Protein AF-A0A937DBJ3-F1 (afdb_monomer_lite)

pLDDT: mean 72.52, std 15.34, range [47.31, 92.62]

Secondary structure (DSSP, 8-state):
--------TT-----HHHHHTTS-----S--B-SSHHHHHHHH--TTEEEETTEEEE-

Structure (mmCIF, N/CA/C/O backbone):
data_AF-A0A937DBJ3-F1
#
_entry.id   AF-A0A937DBJ3-F1
#
loop_
_atom_site.group_PDB
_atom_site.id
_atom_site.type_symbol
_atom_site.label_atom_id
_atom_site.label_alt_id
_atom_site.label_comp_id
_atom_site.label_asym_id
_atom_site.label_entity_id
_atom_site.label_seq_id
_atom_site.pdbx_PDB_ins_code
_atom_site.Cartn_x
_atom_site.Cartn_y
_atom_site.Cartn_z
_atom_site.occupancy
_atom_site.B_iso_or_equiv
_atom_site.auth_seq_id
_atom_site.auth_comp_id
_atom_site.auth_asym_id
_atom_site.auth_atom_id
_atom_site.pdbx_PDB_model_num
ATOM 1 N N . MET A 1 1 ? -24.137 -21.418 16.798 1.00 48.97 1 MET A N 1
ATOM 2 C CA . MET A 1 1 ? -24.217 -20.073 16.184 1.00 48.97 1 MET A CA 1
ATOM 3 C C . MET A 1 1 ? -23.567 -19.079 17.132 1.00 48.97 1 MET A C 1
ATOM 5 O O . MET A 1 1 ? -24.028 -18.961 18.261 1.00 48.97 1 MET A O 1
ATOM 9 N N . LEU A 1 2 ? -22.463 -18.454 16.713 1.00 48.75 2 LEU A N 1
ATOM 10 C CA . LEU A 1 2 ? -21.675 -17.482 17.483 1.00 48.75 2 LEU A CA 1
ATOM 11 C C . LEU A 1 2 ? -22.507 -16.213 17.751 1.00 48.75 2 LEU A C 1
ATOM 13 O O . LEU A 1 2 ? -22.416 -15.241 17.015 1.00 48.75 2 LEU A O 1
ATOM 17 N N . LYS A 1 3 ? -23.363 -16.234 18.779 1.00 50.34 3 LYS A N 1
ATOM 18 C CA . LYS A 1 3 ? -24.214 -15.094 19.175 1.00 50.34 3 LYS A CA 1
ATOM 19 C C . LYS A 1 3 ? -23.485 -14.032 20.011 1.00 50.34 3 LYS A C 1
ATOM 21 O O . LYS A 1 3 ? -24.092 -13.034 20.371 1.00 50.34 3 LYS A O 1
ATOM 26 N N . ASN A 1 4 ? -22.189 -14.213 20.263 1.00 49.56 4 ASN A N 1
ATOM 27 C CA . ASN A 1 4 ? -21.385 -13.328 21.109 1.00 49.56 4 ASN A CA 1
ATOM 28 C C . ASN A 1 4 ? -20.272 -12.651 20.298 1.00 49.56 4 ASN A C 1
ATOM 30 O O . ASN A 1 4 ? -19.113 -12.638 20.708 1.00 49.56 4 ASN A O 1
ATOM 34 N N . ILE A 1 5 ? -20.606 -12.132 19.114 1.00 58.41 5 ILE A N 1
ATOM 35 C CA . ILE A 1 5 ? -19.684 -11.290 18.348 1.00 58.41 5 ILE A CA 1
ATOM 36 C C . ILE A 1 5 ? -19.621 -9.940 19.067 1.00 58.41 5 ILE A C 1
ATOM 38 O O 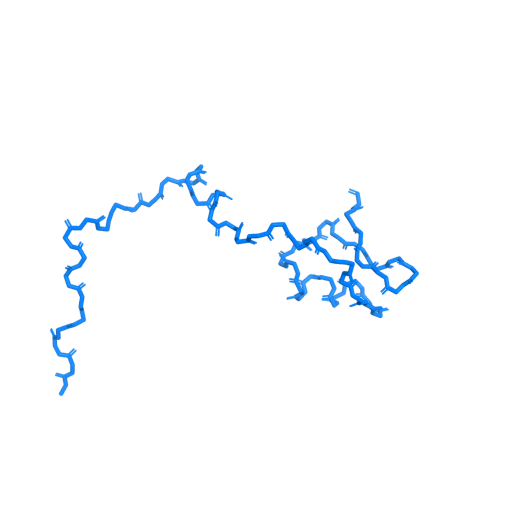. ILE A 1 5 ? -20.470 -9.085 18.864 1.00 58.41 5 ILE A O 1
ATOM 42 N N . LEU A 1 6 ? -18.649 -9.829 19.976 1.00 54.59 6 LEU A N 1
ATOM 43 C CA . LEU A 1 6 ? -18.020 -8.597 20.450 1.00 54.59 6 LEU A CA 1
ATOM 44 C C . LEU A 1 6 ? -18.979 -7.402 20.645 1.00 54.59 6 LEU A C 1
ATOM 46 O O . LEU A 1 6 ? -19.118 -6.543 19.778 1.00 54.59 6 LEU A O 1
ATOM 50 N N . ASN A 1 7 ? -19.571 -7.293 21.838 1.00 53.56 7 ASN A N 1
ATOM 51 C CA . ASN A 1 7 ? -20.046 -5.997 22.326 1.00 53.56 7 ASN A C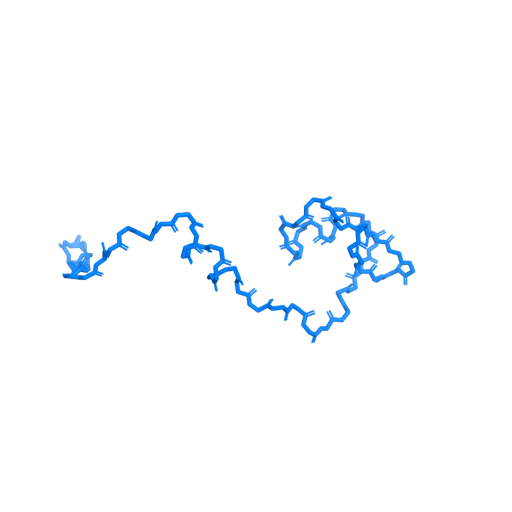A 1
ATOM 52 C C . ASN A 1 7 ? -18.809 -5.128 22.593 1.00 53.56 7 ASN A C 1
ATOM 54 O O . ASN A 1 7 ? -18.226 -5.160 23.677 1.00 53.56 7 ASN A O 1
ATOM 58 N N . LEU A 1 8 ? -18.355 -4.411 21.565 1.00 58.25 8 LEU A N 1
ATOM 59 C CA . LEU A 1 8 ? -17.321 -3.392 21.685 1.00 58.25 8 LEU A CA 1
ATOM 60 C C . LEU A 1 8 ? -17.932 -2.206 22.436 1.00 58.25 8 LEU A C 1
ATOM 62 O O . LEU A 1 8 ? -18.417 -1.261 21.820 1.00 58.25 8 LEU A O 1
ATOM 66 N N . ASN A 1 9 ? -17.918 -2.280 23.769 1.00 53.03 9 ASN A N 1
ATOM 67 C CA . ASN A 1 9 ? -18.456 -1.253 24.669 1.00 53.03 9 ASN A CA 1
ATOM 68 C C . ASN A 1 9 ? -17.831 0.145 24.470 1.00 53.03 9 ASN A C 1
ATOM 70 O O . ASN A 1 9 ? -18.350 1.111 25.010 1.00 53.03 9 ASN A O 1
ATOM 74 N N . ASP A 1 10 ? -16.793 0.263 23.637 1.00 55.28 10 ASP A N 1
ATOM 75 C CA . ASP A 1 10 ? -16.090 1.507 23.323 1.00 55.28 10 ASP A CA 1
ATOM 76 C C . ASP A 1 10 ? -15.709 1.626 21.834 1.00 55.28 10 ASP A C 1
ATOM 78 O O . ASP A 1 10 ? -14.752 2.321 21.486 1.00 55.28 10 ASP A O 1
ATOM 82 N N . ALA A 1 11 ? -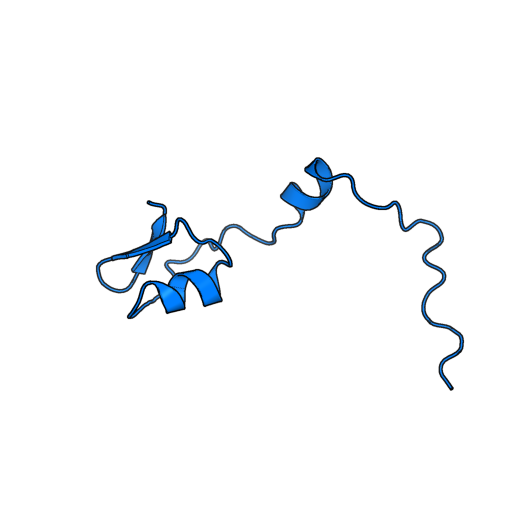16.432 0.964 20.916 1.00 60.22 11 ALA A N 1
ATOM 83 C CA . ALA A 1 11 ? -16.248 1.196 19.478 1.00 60.22 11 ALA A CA 1
ATOM 84 C C . ALA A 1 11 ? -16.772 2.587 19.088 1.00 60.22 11 ALA A C 1
ATOM 86 O O . ALA A 1 11 ? -17.839 2.741 18.493 1.00 60.22 11 ALA A O 1
ATOM 87 N N . LYS A 1 12 ? -16.007 3.632 19.411 1.00 66.94 12 LYS A N 1
ATOM 88 C CA . LYS A 1 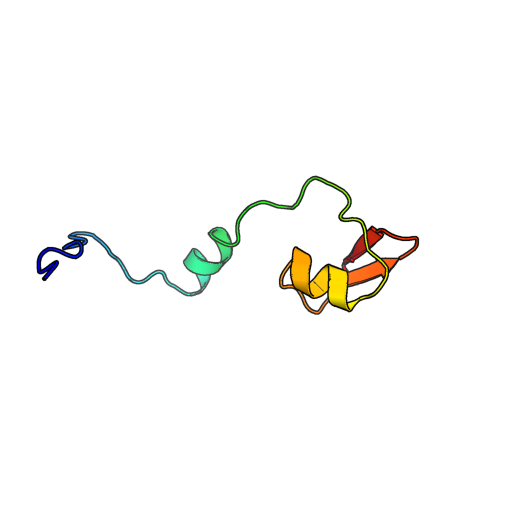12 ? -16.189 4.938 18.789 1.00 66.94 12 LYS A CA 1
ATOM 89 C C . LYS A 1 12 ? -15.901 4.788 17.303 1.00 66.94 12 LYS A C 1
ATOM 91 O O . LYS A 1 12 ? -14.810 4.381 16.908 1.00 66.94 12 LYS A O 1
ATOM 96 N N . SER A 1 13 ? -16.891 5.131 16.482 1.00 68.38 13 SER A N 1
ATOM 97 C CA . SER A 1 13 ? -16.667 5.313 15.055 1.00 68.38 13 SER A CA 1
ATOM 98 C C . SER A 1 13 ? -15.604 6.389 14.896 1.00 68.38 13 SER A C 1
ATOM 100 O O . SER A 1 13 ? -15.819 7.542 15.265 1.00 68.38 13 SER A O 1
ATOM 102 N N . LEU A 1 14 ? -14.450 5.988 14.382 1.00 67.44 14 LEU A N 1
ATOM 103 C CA . LEU A 1 14 ? -13.329 6.887 14.172 1.00 67.44 14 LEU A CA 1
ATOM 104 C C . LEU A 1 14 ? -13.743 7.982 13.196 1.00 67.44 14 LEU A C 1
ATOM 106 O O . LEU A 1 14 ? -14.386 7.724 12.172 1.00 67.44 14 LEU A O 1
ATOM 110 N N . THR A 1 15 ? -13.363 9.212 13.506 1.00 71.31 15 THR A N 1
ATOM 111 C CA . THR A 1 15 ? -13.485 10.309 12.553 1.00 71.31 15 THR A CA 1
ATOM 112 C C . THR A 1 15 ? -12.555 10.058 11.364 1.00 71.31 15 THR A C 1
ATOM 114 O O . THR A 1 15 ? -11.553 9.350 11.472 1.00 71.31 15 THR A O 1
ATOM 117 N N . LYS A 1 16 ? -12.839 10.670 10.207 1.00 68.19 16 LYS A N 1
ATOM 118 C CA . LYS A 1 16 ? -11.977 10.538 9.013 1.00 68.19 16 LYS A CA 1
ATOM 119 C C . LYS A 1 16 ? -10.513 10.904 9.292 1.00 68.19 16 LYS A C 1
ATOM 121 O O . LYS A 1 16 ? -9.619 10.354 8.663 1.00 68.19 16 LYS A O 1
ATOM 126 N N . ASN A 1 17 ? -10.270 11.826 10.225 1.00 65.75 17 ASN A N 1
ATOM 127 C CA . ASN A 1 17 ? -8.922 12.225 10.623 1.00 65.75 17 ASN A CA 1
ATOM 128 C C . ASN A 1 17 ? -8.240 11.171 11.497 1.00 65.75 17 ASN A C 1
ATOM 130 O O . ASN A 1 17 ? -7.055 10.923 11.313 1.00 65.75 17 ASN A O 1
ATOM 134 N N . GLU A 1 18 ? -8.977 10.516 12.394 1.00 64.56 18 GLU A N 1
ATOM 135 C CA . GLU A 1 18 ? -8.442 9.406 13.185 1.00 64.56 18 GLU A CA 1
ATOM 136 C C . GLU A 1 18 ? -8.223 8.167 12.320 1.00 64.56 18 GLU A C 1
ATOM 138 O O . GLU A 1 18 ? -7.244 7.473 12.515 1.00 64.56 18 GLU A O 1
ATOM 143 N N . GLN A 1 19 ? -9.045 7.917 11.297 1.00 64.50 19 GLN A N 1
ATOM 144 C CA . GLN A 1 19 ? -8.790 6.826 10.348 1.00 64.50 19 GLN A CA 1
ATOM 145 C C . GLN A 1 19 ? -7.475 7.012 9.576 1.00 64.50 19 GLN A C 1
ATOM 147 O O . GLN A 1 19 ? -6.794 6.027 9.293 1.00 64.50 19 GLN A O 1
ATOM 152 N N . LYS A 1 20 ? -7.068 8.255 9.272 1.00 62.25 20 LYS A N 1
ATOM 153 C CA . LYS A 1 20 ? -5.789 8.531 8.591 1.00 62.25 20 LYS A CA 1
ATOM 154 C C . LYS A 1 20 ? -4.580 8.020 9.379 1.00 62.25 20 LYS A C 1
ATOM 156 O O . LYS A 1 20 ? -3.652 7.520 8.761 1.00 62.25 20 LYS A O 1
ATOM 161 N N . SER A 1 21 ? -4.597 8.073 10.713 1.00 60.72 21 SER A N 1
ATOM 162 C CA . SER A 1 21 ? -3.469 7.610 11.539 1.00 60.72 21 SER A CA 1
ATOM 163 C C . SER A 1 21 ? -3.401 6.089 11.724 1.00 60.72 21 SER A C 1
ATOM 165 O O . SER A 1 21 ? -2.418 5.592 12.265 1.00 60.72 21 SER A O 1
ATOM 167 N N . ILE A 1 22 ? -4.414 5.345 11.264 1.00 62.81 22 ILE A N 1
ATOM 168 C CA . ILE A 1 22 ? -4.490 3.872 11.349 1.00 62.81 22 ILE A CA 1
ATOM 169 C C . ILE A 1 22 ? -4.098 3.224 10.016 1.00 62.81 22 ILE A C 1
ATOM 171 O O . ILE A 1 22 ? -4.089 2.000 9.901 1.00 62.81 22 ILE A O 1
ATOM 175 N N . HIS A 1 23 ? -3.743 4.022 9.002 1.00 59.44 23 HIS A N 1
ATOM 176 C CA . HIS A 1 23 ? -3.075 3.504 7.812 1.00 59.44 23 HIS A CA 1
ATOM 177 C C . HIS A 1 23 ? -1.703 3.004 8.277 1.00 59.44 23 HIS A C 1
ATOM 179 O O . HIS A 1 23 ? -0.804 3.782 8.593 1.00 59.44 23 HIS A O 1
ATOM 185 N N . GLY A 1 24 ? -1.634 1.691 8.499 1.00 47.31 24 GLY A N 1
ATOM 186 C CA . GLY A 1 24 ? -0.533 1.027 9.177 1.00 47.31 24 GLY A CA 1
ATOM 187 C C . GLY A 1 24 ? 0.800 1.317 8.506 1.00 47.31 24 GLY A C 1
ATOM 188 O O . GLY A 1 24 ? 0.881 1.251 7.290 1.00 47.31 24 GLY A O 1
ATOM 189 N N . GLY A 1 25 ? 1.800 1.602 9.348 1.00 51.62 25 GLY A N 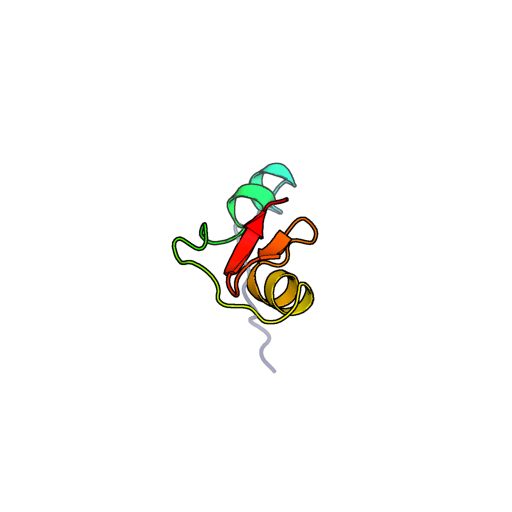1
ATOM 190 C CA . GLY A 1 25 ? 3.239 1.625 9.077 1.00 51.62 25 GLY A CA 1
ATOM 191 C C . GLY A 1 25 ? 3.672 2.308 7.782 1.00 51.62 25 GLY A C 1
ATOM 192 O O . GLY A 1 25 ? 3.436 1.789 6.697 1.00 51.62 25 GLY A O 1
ATOM 193 N N . SER A 1 26 ? 4.463 3.384 7.877 1.00 55.59 26 SER A N 1
ATOM 194 C CA . SER A 1 26 ? 5.326 3.709 6.740 1.00 55.59 26 SER A CA 1
ATOM 195 C C . SER A 1 26 ? 6.108 2.437 6.401 1.00 55.59 26 SER A C 1
ATOM 197 O O . SER A 1 26 ? 6.757 1.851 7.274 1.00 55.59 26 SER A O 1
ATOM 199 N N . GLN A 1 27 ? 5.963 1.932 5.173 1.00 56.59 27 GLN A N 1
ATOM 200 C CA . GLN A 1 27 ? 6.786 0.834 4.681 1.00 56.59 27 GLN A CA 1
ATOM 201 C C . GLN A 1 27 ? 8.220 1.370 4.635 1.00 56.59 27 GLN A C 1
ATOM 203 O O . GLN A 1 27 ? 8.684 1.931 3.649 1.00 56.59 27 GLN A O 1
ATOM 208 N N . SER A 1 28 ? 8.902 1.267 5.776 1.00 49.28 28 SER A N 1
ATOM 209 C CA . SER A 1 28 ? 10.318 1.553 5.958 1.00 49.28 28 SER A CA 1
ATOM 210 C C . SER A 1 28 ? 11.081 0.376 5.356 1.00 49.28 28 SER A C 1
ATOM 212 O O . SER A 1 28 ? 11.584 -0.507 6.044 1.00 49.28 28 SER A O 1
ATOM 214 N N . GLY A 1 29 ? 11.014 0.288 4.033 1.00 59.31 29 GLY A N 1
ATOM 215 C CA . GLY A 1 29 ? 11.561 -0.784 3.224 1.00 59.31 29 GLY A CA 1
ATOM 216 C C . GLY A 1 29 ? 11.183 -0.530 1.776 1.00 59.31 29 GLY A C 1
ATOM 217 O O . GLY A 1 29 ? 10.011 -0.356 1.457 1.00 59.31 29 GLY A O 1
ATOM 218 N N . THR A 1 30 ? 12.176 -0.470 0.895 1.00 66.56 30 THR A N 1
ATOM 219 C CA . THR A 1 30 ? 11.964 -0.313 -0.543 1.00 66.56 30 THR A CA 1
ATOM 220 C C . THR A 1 30 ? 11.171 -1.502 -1.071 1.00 66.56 30 THR A C 1
ATOM 222 O O . THR A 1 30 ? 11.680 -2.616 -1.205 1.00 66.56 30 THR A O 1
ATOM 225 N N . ILE A 1 31 ? 9.892 -1.271 -1.354 1.00 83.31 31 ILE A N 1
ATOM 226 C CA . ILE A 1 31 ? 9.001 -2.279 -1.924 1.00 83.31 31 ILE A CA 1
ATOM 227 C C . ILE A 1 31 ? 9.497 -2.564 -3.332 1.00 83.31 31 ILE A C 1
ATOM 229 O O . ILE A 1 31 ? 9.551 -1.664 -4.171 1.00 83.31 31 ILE A O 1
ATOM 233 N N . SER A 1 32 ? 9.860 -3.814 -3.594 1.00 86.62 32 SER A N 1
ATOM 234 C CA . SER A 1 32 ? 10.244 -4.222 -4.940 1.00 86.62 32 SER A CA 1
ATOM 235 C C . SER A 1 32 ? 9.018 -4.296 -5.852 1.00 86.62 32 SER A C 1
ATOM 237 O O . SER A 1 32 ? 7.968 -4.787 -5.444 1.00 86.62 32 SER A O 1
ATOM 239 N N . CYS A 1 33 ? 9.151 -3.855 -7.100 1.00 90.56 33 CYS A N 1
ATOM 240 C CA . CYS A 1 33 ? 8.067 -3.847 -8.081 1.00 90.56 33 CYS A CA 1
ATOM 241 C C . CYS A 1 33 ? 8.560 -4.187 -9.488 1.00 90.56 33 CYS A C 1
ATOM 243 O O . CYS A 1 33 ? 9.740 -4.060 -9.806 1.00 90.56 33 CYS A O 1
ATOM 245 N N . ARG A 1 34 ? 7.640 -4.601 -10.361 1.00 92.62 34 ARG A N 1
ATOM 246 C CA . ARG A 1 34 ? 7.853 -4.693 -11.816 1.00 92.62 34 ARG A CA 1
ATOM 247 C C . ARG A 1 34 ? 6.958 -3.721 -12.568 1.00 92.62 34 ARG A C 1
ATOM 249 O O . ARG A 1 34 ? 7.311 -3.252 -13.644 1.00 92.62 34 ARG A O 1
ATOM 256 N N . THR A 1 35 ? 5.790 -3.432 -12.008 1.00 91.44 35 THR A N 1
ATOM 257 C CA . THR A 1 35 ? 4.780 -2.555 -12.587 1.00 91.44 35 THR A CA 1
ATOM 258 C C . THR A 1 35 ? 4.215 -1.612 -11.531 1.00 91.44 35 THR A C 1
ATOM 260 O O . THR A 1 35 ? 4.263 -1.890 -10.334 1.00 91.44 35 THR A O 1
ATOM 263 N N . ARG A 1 36 ? 3.604 -0.504 -11.969 1.00 88.00 36 ARG A N 1
ATOM 264 C CA . ARG A 1 36 ? 2.866 0.416 -11.084 1.00 88.00 36 ARG A CA 1
ATOM 265 C C . ARG A 1 36 ? 1.777 -0.294 -10.273 1.00 88.00 36 ARG A C 1
ATOM 267 O O . ARG A 1 36 ? 1.506 0.083 -9.138 1.00 88.00 36 ARG A O 1
ATOM 274 N N . ARG A 1 37 ? 1.160 -1.330 -10.850 1.00 88.81 37 ARG A N 1
ATOM 275 C CA . ARG A 1 37 ? 0.122 -2.113 -10.176 1.00 88.81 37 ARG A CA 1
ATOM 276 C C . ARG A 1 37 ? 0.667 -2.827 -8.941 1.00 88.81 37 ARG A C 1
ATOM 278 O O . ARG A 1 37 ? -0.055 -2.915 -7.958 1.00 88.81 37 ARG A O 1
ATOM 285 N N . ASP A 1 38 ? 1.918 -3.282 -8.977 1.00 88.38 38 ASP A N 1
ATOM 286 C CA . ASP A 1 38 ? 2.551 -3.937 -7.827 1.00 88.38 38 ASP A CA 1
ATOM 287 C C . ASP A 1 38 ? 2.677 -2.961 -6.653 1.00 88.38 38 ASP A C 1
ATOM 289 O O . ASP A 1 38 ? 2.418 -3.333 -5.513 1.00 88.38 38 ASP A O 1
ATOM 293 N N . CYS A 1 39 ? 2.979 -1.693 -6.947 1.00 87.69 39 CYS A N 1
ATOM 294 C CA . CYS A 1 39 ? 3.020 -0.635 -5.942 1.00 87.69 39 CYS A CA 1
ATOM 295 C C . CYS A 1 39 ? 1.644 -0.376 -5.347 1.00 87.69 39 CYS A C 1
ATOM 297 O O . CYS A 1 39 ? 1.506 -0.435 -4.136 1.00 87.69 39 CYS A O 1
ATOM 299 N N . PHE A 1 40 ? 0.613 -0.224 -6.180 1.00 87.00 40 PHE A N 1
ATOM 300 C CA . PHE A 1 40 ? -0.756 -0.060 -5.689 1.00 87.00 40 PHE A CA 1
ATOM 301 C C . PHE A 1 40 ? -1.222 -1.238 -4.817 1.00 87.00 40 PHE A C 1
ATOM 303 O O . PHE A 1 40 ? -1.875 -1.036 -3.802 1.00 87.00 40 PHE A O 1
ATOM 310 N N . VAL A 1 41 ? -0.880 -2.477 -5.182 1.00 87.12 41 VAL A N 1
ATOM 311 C CA . VAL A 1 41 ? -1.226 -3.664 -4.381 1.00 87.12 41 VAL A CA 1
ATOM 312 C C . VAL A 1 41 ? -0.480 -3.680 -3.041 1.00 87.12 41 VAL A C 1
ATOM 314 O O . VAL A 1 41 ? -1.044 -4.128 -2.046 1.00 87.12 41 VAL A O 1
ATOM 317 N N . ALA A 1 42 ? 0.767 -3.206 -3.004 1.00 84.56 42 ALA A N 1
ATOM 318 C CA . ALA A 1 42 ? 1.603 -3.216 -1.806 1.00 84.56 42 ALA A CA 1
ATOM 319 C C . ALA A 1 42 ? 1.342 -2.042 -0.847 1.00 84.56 42 ALA A C 1
ATOM 321 O O . ALA A 1 42 ? 1.431 -2.235 0.367 1.00 84.56 42 ALA A O 1
ATOM 322 N N . THR A 1 43 ? 1.048 -0.851 -1.376 1.00 82.38 43 THR A N 1
ATOM 323 C CA . THR A 1 43 ? 0.850 0.384 -0.597 1.00 82.38 43 THR A CA 1
ATOM 324 C C . THR A 1 43 ? -0.618 0.762 -0.440 1.00 82.38 43 THR A C 1
ATOM 326 O O . THR A 1 43 ? -0.971 1.428 0.524 1.00 82.38 43 THR A O 1
ATOM 329 N N . GLY A 1 44 ? -1.486 0.353 -1.371 1.00 82.00 44 GLY A N 1
ATOM 330 C CA . GLY A 1 44 ? -2.860 0.856 -1.480 1.00 82.00 44 GLY A CA 1
ATOM 331 C C . GLY A 1 44 ? -2.959 2.253 -2.103 1.00 82.00 44 GLY A C 1
ATOM 332 O O . GLY A 1 44 ? -4.060 2.778 -2.253 1.00 82.00 44 GLY A O 1
ATOM 333 N N . GLU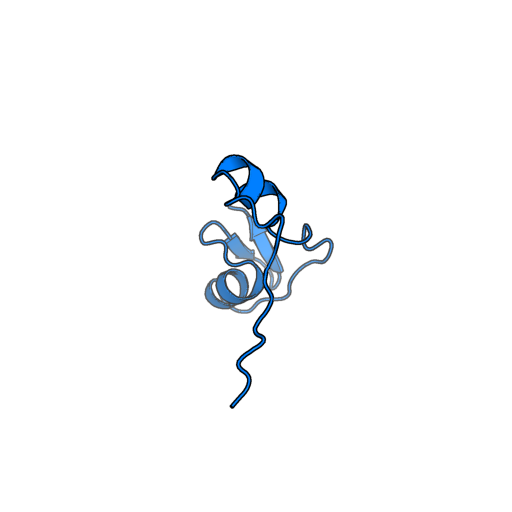 A 1 45 ? -1.826 2.836 -2.494 1.00 83.25 45 GLU A N 1
ATOM 334 C CA . GLU A 1 45 ? -1.712 4.231 -2.904 1.00 83.25 45 GLU A CA 1
ATOM 335 C C . GLU A 1 45 ? -1.601 4.348 -4.432 1.00 83.25 45 GLU A C 1
ATOM 337 O O . GLU A 1 45 ? -0.800 3.670 -5.086 1.00 83.25 45 GLU A O 1
ATOM 342 N N . PHE A 1 46 ? -2.437 5.197 -5.035 1.00 83.94 46 PHE A N 1
ATOM 343 C CA . PHE A 1 46 ? -2.483 5.375 -6.494 1.00 83.94 46 PHE A CA 1
ATOM 344 C C . PHE A 1 46 ? -1.391 6.307 -7.022 1.00 83.94 46 PHE A C 1
ATOM 346 O O . PHE A 1 46 ? -1.041 6.241 -8.201 1.00 83.94 46 PHE A O 1
ATOM 353 N N . ASP A 1 47 ? -0.865 7.175 -6.173 1.00 87.50 47 ASP A N 1
ATOM 354 C CA . ASP A 1 47 ? 0.191 8.155 -6.425 1.00 87.50 47 ASP A CA 1
ATOM 355 C C . ASP A 1 47 ? 1.602 7.553 -6.345 1.00 87.50 47 ASP A C 1
ATOM 357 O O . ASP A 1 47 ? 2.586 8.277 -6.376 1.00 87.50 47 ASP A O 1
ATOM 361 N N . TRP A 1 48 ? 1.729 6.227 -6.316 1.00 89.06 48 TRP A N 1
ATOM 362 C CA . TRP A 1 48 ? 3.023 5.550 -6.358 1.00 89.06 48 TRP A CA 1
ATOM 363 C C . TRP A 1 48 ? 3.324 4.997 -7.753 1.00 89.06 48 TRP A C 1
ATOM 365 O O . TRP A 1 48 ? 2.433 4.560 -8.491 1.00 89.06 48 TRP A O 1
ATOM 375 N N . ALA A 1 49 ? 4.604 4.990 -8.118 1.00 90.19 49 ALA A N 1
ATOM 376 C CA . ALA A 1 49 ? 5.122 4.464 -9.373 1.00 90.19 49 ALA A CA 1
ATOM 377 C C . ALA A 1 49 ? 6.233 3.442 -9.136 1.00 90.19 49 ALA A C 1
ATOM 379 O O . ALA A 1 49 ? 6.948 3.493 -8.141 1.00 90.19 49 ALA A O 1
ATOM 380 N N . CYS A 1 50 ? 6.395 2.526 -10.091 1.00 90.44 50 CYS A N 1
ATOM 381 C CA . CYS A 1 50 ? 7.521 1.607 -10.091 1.00 90.44 50 CYS A CA 1
ATOM 382 C C . CYS A 1 50 ? 8.697 2.226 -10.852 1.00 90.44 50 CYS A C 1
ATOM 384 O O . CYS A 1 50 ? 8.622 2.377 -12.072 1.00 90.44 50 CYS A O 1
ATOM 386 N N . ASN A 1 51 ? 9.771 2.571 -10.144 1.00 89.44 51 ASN A N 1
ATOM 387 C CA . ASN A 1 51 ? 10.995 3.131 -10.705 1.00 89.44 51 ASN A CA 1
ATOM 388 C C . ASN A 1 51 ? 12.197 2.257 -10.334 1.00 89.44 51 ASN A C 1
ATOM 390 O O . ASN A 1 51 ? 12.428 1.986 -9.162 1.00 89.44 51 ASN A O 1
ATOM 394 N N . GLN A 1 52 ? 12.960 1.799 -11.331 1.00 89.19 52 GLN A N 1
ATOM 395 C CA . GLN A 1 52 ? 14.137 0.931 -11.139 1.00 89.19 52 GLN A CA 1
ATOM 396 C C . GLN A 1 52 ? 13.877 -0.305 -10.253 1.00 89.19 52 GLN A C 1
ATOM 398 O O . GLN A 1 52 ? 14.743 -0.762 -9.512 1.00 89.19 52 GLN A O 1
ATOM 403 N N . GLY A 1 53 ? 12.666 -0.858 -10.336 1.00 89.62 53 GLY A N 1
ATOM 404 C CA . GLY A 1 53 ? 12.266 -2.013 -9.541 1.00 89.62 53 GLY A CA 1
ATOM 405 C C . GLY A 1 53 ? 11.877 -1.686 -8.100 1.00 89.62 53 GLY A C 1
ATOM 406 O O . GLY A 1 53 ? 11.735 -2.610 -7.306 1.00 89.62 53 GLY A O 1
ATOM 407 N N . GLN A 1 54 ? 11.690 -0.409 -7.759 1.00 90.62 54 GLN A N 1
ATOM 408 C CA . GLN A 1 54 ? 11.247 0.050 -6.445 1.00 90.62 54 GLN A CA 1
ATOM 409 C C . GLN A 1 54 ? 10.017 0.949 -6.546 1.00 90.62 54 GLN A C 1
ATOM 411 O O . GLN A 1 54 ? 9.897 1.764 -7.461 1.00 90.62 54 GLN A O 1
ATOM 416 N N . CYS A 1 55 ? 9.096 0.811 -5.599 1.00 89.69 55 CYS A N 1
ATOM 417 C CA . CYS A 1 55 ? 7.961 1.713 -5.500 1.00 89.69 55 CYS A CA 1
ATOM 418 C C . CYS A 1 55 ? 8.392 3.042 -4.887 1.00 89.69 55 CYS A C 1
ATOM 420 O O . CYS A 1 55 ? 8.926 3.070 -3.779 1.00 89.69 55 CYS A O 1
ATOM 422 N N . ILE A 1 56 ? 8.130 4.128 -5.607 1.00 87.56 56 ILE A N 1
ATOM 423 C CA . ILE A 1 56 ? 8.383 5.498 -5.167 1.00 87.56 56 ILE A CA 1
ATOM 424 C C . ILE A 1 56 ? 7.085 6.313 -5.229 1.00 87.56 56 ILE A C 1
ATOM 426 O O . ILE A 1 56 ? 6.284 6.085 -6.141 1.00 87.56 56 ILE A O 1
ATOM 430 N N . PRO A 1 57 ? 6.861 7.252 -4.299 1.00 86.25 57 PRO A N 1
ATOM 431 C CA . PRO A 1 57 ? 5.805 8.249 -4.447 1.00 86.25 57 PRO A CA 1
ATOM 432 C C . PRO A 1 57 ? 6.125 9.185 -5.627 1.00 86.25 57 PRO A C 1
ATOM 434 O O . PRO A 1 57 ? 7.297 9.495 -5.867 1.00 86.25 57 PRO A O 1
ATOM 437 N N . LEU A 1 58 ? 5.096 9.583 -6.379 1.00 79.19 58 LEU A N 1
ATOM 438 C CA . LEU A 1 58 ? 5.164 10.576 -7.460 1.00 79.19 58 LEU A CA 1
ATOM 439 C C . LEU A 1 58 ? 5.083 12.013 -6.937 1.00 79.19 58 LEU A C 1
ATOM 441 O O . LEU A 1 58 ? 4.401 12.246 -5.916 1.00 79.19 58 LEU A O 1
#

Foldseek 3Di:
DCPCPDPPVPPDPDDPVRVVVVLDDDPPDFQFDDFLVSLCVVRVDNQWTQDPRTIDGD

Sequence (58 aa):
MLKNILNLNDAKSLTKNEQKSIHGGSQSGTISCRTRRDCFVATGEFDWACNQGQCIPL

Organism: NCBI:txid874423

Radius of gyration: 17.24 Å; chains: 1; bounding box: 38×32×37 Å